Protein AF-A0A450VR95-F1 (afdb_monomer)

Structure (mmCIF, N/CA/C/O backbone):
data_AF-A0A450VR95-F1
#
_entry.id   AF-A0A450VR95-F1
#
loop_
_atom_site.group_PDB
_atom_site.id
_atom_site.type_symbol
_atom_site.label_atom_id
_atom_site.label_alt_id
_atom_site.label_comp_id
_atom_site.label_asym_id
_atom_site.label_entity_id
_atom_site.label_seq_id
_atom_site.pdbx_PDB_ins_code
_atom_site.Cartn_x
_atom_site.Cartn_y
_atom_site.Cartn_z
_atom_site.occupancy
_atom_site.B_iso_or_equiv
_atom_site.auth_seq_id
_atom_site.auth_comp_id
_atom_site.auth_asym_id
_atom_site.auth_atom_id
_atom_site.pdbx_PDB_model_num
ATOM 1 N N . MET A 1 1 ? 25.936 37.064 -5.020 1.00 32.28 1 MET A N 1
ATOM 2 C CA . MET A 1 1 ? 24.845 36.546 -5.876 1.00 32.28 1 MET A CA 1
ATOM 3 C C . MET A 1 1 ? 24.648 35.078 -5.541 1.00 32.28 1 MET A C 1
ATOM 5 O O . MET A 1 1 ? 25.499 34.271 -5.882 1.00 32.28 1 MET A O 1
ATOM 9 N N . VAL A 1 2 ? 23.597 34.755 -4.787 1.00 36.75 2 VAL A N 1
ATOM 10 C CA . VAL A 1 2 ? 23.217 33.373 -4.462 1.00 36.75 2 VAL A CA 1
ATOM 11 C C . VAL A 1 2 ? 22.334 32.896 -5.607 1.00 36.75 2 VAL A C 1
ATOM 13 O O . VAL A 1 2 ? 21.315 33.529 -5.880 1.00 36.75 2 VAL A O 1
ATOM 16 N N . GLN A 1 3 ? 22.736 31.845 -6.321 1.00 37.84 3 GLN A N 1
ATOM 17 C CA . GLN A 1 3 ? 21.812 31.209 -7.257 1.00 37.84 3 GLN A CA 1
ATOM 18 C C . GLN A 1 3 ? 20.638 30.661 -6.439 1.00 37.84 3 GLN A C 1
ATOM 20 O O . GLN A 1 3 ? 20.896 29.999 -5.429 1.00 37.84 3 GLN A O 1
ATOM 25 N N . PRO A 1 4 ? 19.378 30.963 -6.796 1.00 42.12 4 PRO A N 1
ATOM 26 C CA . PRO A 1 4 ? 18.235 30.481 -6.043 1.00 42.12 4 PRO A CA 1
ATOM 27 C C . PRO A 1 4 ? 18.165 28.968 -6.241 1.00 42.12 4 PRO A C 1
ATOM 29 O O . PRO A 1 4 ? 17.632 28.482 -7.236 1.00 42.12 4 PRO A O 1
ATOM 32 N N . GLY A 1 5 ? 18.768 28.231 -5.304 1.00 49.31 5 GLY A N 1
ATOM 33 C CA . GLY A 1 5 ? 18.577 26.795 -5.168 1.00 49.31 5 GLY A CA 1
ATOM 34 C C . GLY A 1 5 ? 17.079 26.551 -5.144 1.00 49.31 5 GLY A C 1
ATOM 35 O O . GLY A 1 5 ? 16.352 27.217 -4.398 1.00 49.31 5 GLY A O 1
ATOM 36 N N . ASN A 1 6 ? 16.612 25.704 -6.056 1.00 55.00 6 ASN A N 1
ATOM 37 C CA . ASN A 1 6 ? 15.193 25.555 -6.302 1.00 55.00 6 ASN A CA 1
ATOM 38 C C . ASN A 1 6 ? 14.497 25.153 -4.984 1.00 55.00 6 ASN A C 1
ATOM 40 O O . ASN A 1 6 ? 15.058 24.460 -4.135 1.00 55.00 6 ASN A O 1
ATOM 44 N N . THR A 1 7 ? 13.271 25.620 -4.765 1.00 54.78 7 THR A N 1
ATOM 45 C CA . THR A 1 7 ? 12.526 25.347 -3.524 1.00 54.78 7 THR A CA 1
ATOM 46 C C . THR A 1 7 ? 12.392 23.843 -3.234 1.00 54.78 7 THR A C 1
ATOM 48 O O . THR A 1 7 ? 12.276 23.453 -2.074 1.00 54.78 7 THR A O 1
ATOM 51 N N . ALA A 1 8 ? 12.458 22.993 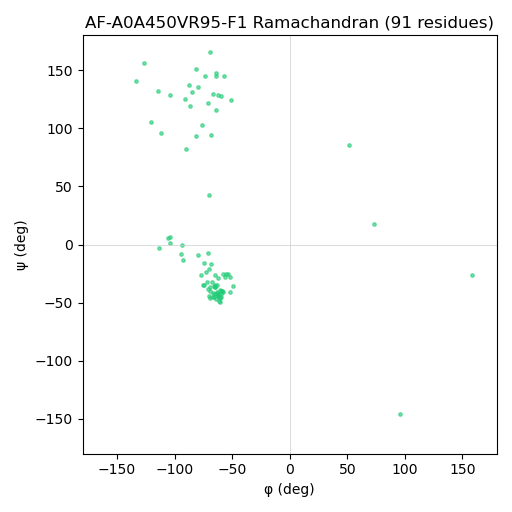-4.265 1.00 48.50 8 ALA A N 1
ATOM 52 C CA . ALA A 1 8 ? 12.408 21.543 -4.122 1.00 48.50 8 ALA A CA 1
ATOM 53 C C . ALA A 1 8 ? 13.671 20.967 -3.451 1.00 48.50 8 ALA A C 1
ATOM 55 O O . ALA A 1 8 ? 13.546 20.081 -2.609 1.00 48.50 8 ALA A O 1
ATOM 56 N N . ASP A 1 9 ? 14.858 21.515 -3.717 1.00 49.09 9 ASP A N 1
ATOM 57 C CA . ASP A 1 9 ? 16.133 21.060 -3.153 1.00 49.09 9 ASP A CA 1
ATOM 58 C C . ASP A 1 9 ? 16.174 21.256 -1.631 1.00 49.09 9 ASP A C 1
ATOM 60 O O . ASP A 1 9 ? 16.724 20.422 -0.909 1.00 49.09 9 ASP A O 1
ATOM 64 N N . ASN A 1 10 ? 15.543 22.324 -1.130 1.00 52.69 10 ASN A N 1
ATOM 65 C CA . ASN A 1 10 ? 15.443 22.603 0.305 1.00 52.69 10 ASN A CA 1
ATOM 66 C C . ASN A 1 10 ? 14.427 21.686 1.008 1.00 52.69 10 ASN A C 1
ATOM 68 O O . ASN A 1 10 ? 14.651 21.280 2.147 1.00 52.69 10 ASN A O 1
ATOM 72 N N . ILE A 1 11 ? 13.336 21.318 0.326 1.00 54.72 11 ILE A N 1
ATOM 73 C CA . ILE A 1 11 ? 12.331 20.375 0.847 1.00 54.72 11 ILE A CA 1
ATOM 74 C C . ILE A 1 11 ? 12.914 18.958 0.910 1.00 54.72 11 ILE A C 1
ATOM 76 O O . ILE A 1 11 ? 12.784 18.279 1.924 1.00 54.72 11 ILE A O 1
ATOM 80 N N . ILE A 1 12 ? 13.615 18.530 -0.140 1.00 52.25 12 ILE A N 1
ATOM 81 C CA . ILE A 1 12 ? 14.254 17.209 -0.222 1.00 52.25 12 ILE A CA 1
ATOM 82 C C . ILE A 1 12 ? 15.342 17.057 0.850 1.00 52.25 12 ILE A C 1
ATOM 84 O O . ILE A 1 12 ? 15.404 16.0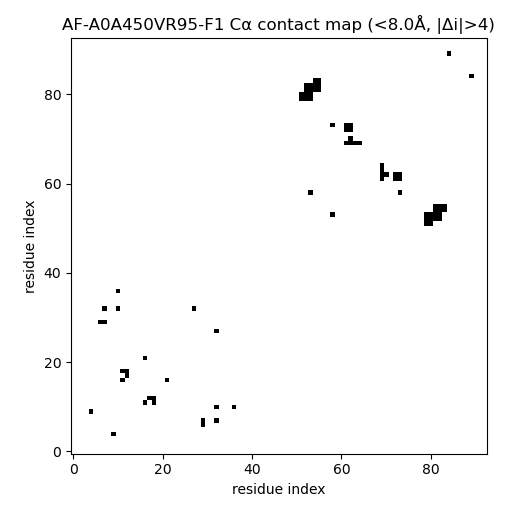27 1.523 1.00 52.25 12 ILE A O 1
ATOM 88 N N . ALA A 1 13 ? 16.162 18.094 1.057 1.00 51.72 13 ALA A N 1
ATOM 89 C CA . ALA A 1 13 ? 17.187 18.098 2.098 1.00 51.72 13 ALA A CA 1
ATOM 90 C C . ALA A 1 13 ? 16.591 18.047 3.519 1.00 51.72 13 ALA A C 1
ATOM 92 O O . ALA A 1 13 ? 17.137 17.361 4.381 1.00 51.72 13 ALA A O 1
ATOM 93 N N . GLY A 1 14 ? 15.456 18.717 3.758 1.00 53.56 14 GLY A N 1
ATOM 94 C CA . GLY A 1 14 ? 14.759 18.698 5.051 1.00 53.56 14 GLY A CA 1
ATOM 95 C C . GLY A 1 14 ? 14.090 17.361 5.397 1.00 53.56 14 GLY A C 1
ATOM 96 O O . GLY A 1 14 ? 13.855 17.085 6.571 1.00 53.56 14 GLY A O 1
ATOM 97 N N . LEU A 1 15 ? 13.813 16.517 4.397 1.00 58.06 15 LEU A N 1
ATOM 98 C CA . LEU A 1 15 ? 13.187 15.198 4.560 1.00 58.06 15 LEU A CA 1
ATOM 99 C C . LEU A 1 15 ? 14.203 14.044 4.682 1.00 58.06 15 LEU A C 1
ATOM 101 O O . LEU A 1 15 ? 13.801 12.894 4.841 1.00 58.06 15 LEU A O 1
ATOM 105 N N . GLY A 1 16 ? 15.511 14.332 4.631 1.00 47.03 16 GLY A N 1
ATOM 106 C CA . GLY A 1 16 ? 16.569 13.337 4.848 1.00 47.03 16 GLY A CA 1
ATOM 107 C C . GLY A 1 16 ? 16.763 12.334 3.705 1.00 47.03 16 GLY A C 1
ATOM 108 O O . GLY A 1 16 ? 17.383 11.291 3.909 1.00 47.03 16 GLY A O 1
ATOM 109 N N . TRP A 1 17 ? 16.253 12.622 2.504 1.00 50.31 17 TRP A N 1
ATOM 110 C CA . TRP A 1 17 ? 16.446 11.750 1.346 1.00 50.31 17 TRP A CA 1
ATOM 111 C C . TRP A 1 17 ? 17.777 12.024 0.630 1.00 50.31 17 TRP A C 1
ATOM 113 O O . TRP A 1 17 ? 18.096 13.179 0.331 1.00 50.31 17 TRP A O 1
ATOM 123 N N . PRO A 1 18 ? 18.575 10.981 0.323 1.00 45.44 18 PRO A N 1
ATOM 124 C CA . PRO A 1 18 ? 19.837 11.157 -0.378 1.00 45.44 18 PRO A CA 1
ATOM 125 C C . PRO A 1 18 ? 19.589 11.646 -1.809 1.00 45.44 18 PRO A C 1
ATOM 127 O O . PRO A 1 18 ? 18.828 11.045 -2.567 1.00 45.44 18 PRO A O 1
ATOM 130 N N . ARG A 1 19 ? 20.289 12.721 -2.200 1.00 47.47 19 ARG A N 1
ATOM 131 C CA . ARG A 1 19 ? 20.195 13.344 -3.537 1.00 47.47 19 ARG A CA 1
ATOM 132 C C . ARG A 1 19 ? 20.379 12.355 -4.693 1.00 47.47 19 ARG A C 1
ATOM 134 O O . ARG A 1 19 ? 19.819 12.569 -5.758 1.00 47.47 19 ARG A O 1
ATOM 141 N N . SER A 1 20 ? 21.120 11.268 -4.480 1.00 45.84 20 SER A N 1
ATOM 142 C CA . SER A 1 20 ? 21.345 10.208 -5.469 1.00 45.84 20 SER A CA 1
ATOM 143 C C . SER A 1 20 ? 20.103 9.371 -5.798 1.00 45.84 20 SER A C 1
ATOM 145 O O . SER A 1 20 ? 20.098 8.699 -6.825 1.00 45.84 20 SER A O 1
ATOM 147 N N . GLN 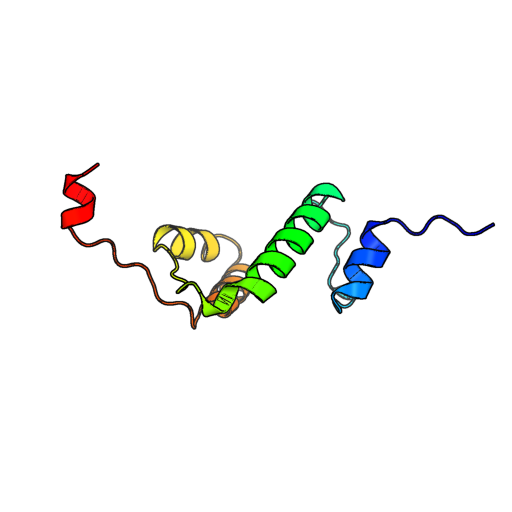A 1 21 ? 19.057 9.406 -4.965 1.00 47.12 21 GLN A N 1
ATOM 148 C CA . GLN A 1 21 ? 17.769 8.755 -5.239 1.00 47.12 21 GLN A CA 1
ATOM 149 C C . GLN A 1 21 ? 16.743 9.692 -5.885 1.00 47.12 21 GLN A C 1
ATOM 151 O O . GLN A 1 21 ? 15.693 9.239 -6.339 1.00 47.12 21 GLN A O 1
ATOM 156 N N . VAL A 1 22 ? 17.048 10.989 -5.973 1.00 51.66 22 VAL A N 1
ATOM 157 C CA . VAL A 1 22 ? 16.195 11.972 -6.641 1.00 51.66 22 VAL A CA 1
ATOM 158 C C . VAL A 1 22 ? 16.606 12.042 -8.105 1.00 51.66 22 VAL A C 1
ATOM 160 O O . VAL A 1 22 ? 17.391 12.890 -8.526 1.00 51.66 22 VAL A O 1
ATOM 163 N N . GLY A 1 23 ? 16.092 11.107 -8.898 1.00 43.41 23 GLY A N 1
ATOM 164 C CA . GLY A 1 23 ? 16.185 11.206 -10.347 1.00 43.41 23 GLY A CA 1
ATOM 165 C C . GLY A 1 23 ? 15.401 12.426 -10.831 1.00 43.41 23 GLY A C 1
ATOM 166 O O . GLY A 1 23 ? 14.176 12.444 -10.740 1.00 43.41 23 GLY A O 1
ATOM 167 N N . TYR A 1 24 ? 16.082 13.419 -11.411 1.00 47.94 24 TYR A N 1
ATOM 168 C CA . TYR A 1 24 ? 15.479 14.461 -12.261 1.00 47.94 24 TYR A CA 1
ATOM 169 C C . TYR A 1 24 ? 15.003 13.866 -13.609 1.00 47.94 24 TYR A C 1
ATOM 171 O O . TYR A 1 24 ? 15.236 14.418 -14.680 1.00 47.94 24 TYR A O 1
ATOM 179 N N . GLY A 1 25 ? 14.376 12.691 -13.568 1.00 39.75 25 GLY A N 1
ATOM 180 C CA . GLY A 1 25 ? 13.817 11.981 -14.709 1.00 39.75 25 GLY A CA 1
ATOM 181 C C . GLY A 1 25 ? 12.324 11.791 -14.487 1.00 39.75 25 GLY A C 1
ATOM 182 O O . GLY A 1 25 ? 11.924 10.968 -13.676 1.00 39.75 25 GLY A O 1
ATOM 183 N N . SER A 1 26 ? 11.526 12.579 -15.207 1.00 48.66 26 SER A N 1
ATOM 184 C CA . SER A 1 26 ? 10.119 12.317 -15.536 1.00 48.66 26 SER A CA 1
ATOM 185 C C . SER A 1 26 ? 9.176 11.970 -14.367 1.00 48.66 26 SER A C 1
ATOM 187 O O . SER A 1 26 ? 8.863 10.805 -14.145 1.00 48.66 26 SER A O 1
ATOM 189 N N . GLY A 1 27 ? 8.613 12.983 -13.686 1.00 48.81 27 GLY A N 1
ATOM 190 C CA . GLY A 1 27 ? 7.295 12.799 -13.045 1.00 48.81 27 GLY A CA 1
ATOM 191 C C . GLY A 1 27 ? 6.893 13.729 -11.896 1.00 48.81 27 GLY A C 1
ATOM 192 O O . GLY A 1 27 ? 5.703 13.952 -11.698 1.00 48.81 27 GLY A O 1
ATOM 193 N N . GLY A 1 28 ? 7.830 14.303 -11.140 1.00 51.38 28 GLY A N 1
ATOM 194 C CA . GLY A 1 28 ? 7.496 15.110 -9.958 1.00 51.38 28 GLY A CA 1
ATOM 195 C C . GLY A 1 28 ? 7.813 16.590 -10.139 1.00 51.38 28 GLY A C 1
ATOM 196 O O . GLY A 1 28 ? 8.947 17.003 -9.914 1.00 51.38 28 GLY A O 1
ATOM 197 N N . GLY A 1 29 ? 6.832 17.410 -10.520 1.00 59.91 29 GLY A N 1
ATOM 198 C CA . GLY A 1 29 ? 6.977 18.869 -10.451 1.00 59.91 29 GLY A CA 1
ATOM 199 C C . GLY A 1 29 ? 7.004 19.372 -8.995 1.00 59.91 29 GLY A C 1
ATOM 200 O O . GLY A 1 29 ? 6.585 18.644 -8.094 1.00 59.91 29 GLY A O 1
ATOM 201 N N . PRO A 1 30 ? 7.415 20.628 -8.730 1.00 61.06 30 PRO A N 1
ATOM 202 C CA . PRO A 1 30 ? 7.424 21.216 -7.382 1.00 61.06 30 PRO A CA 1
ATOM 203 C C . PRO A 1 30 ? 6.103 21.034 -6.615 1.00 61.06 30 PRO A C 1
ATOM 205 O O . PRO A 1 30 ? 6.107 20.765 -5.417 1.00 61.06 30 PRO A O 1
ATOM 208 N N . ALA A 1 31 ? 4.969 21.082 -7.322 1.00 69.56 31 ALA A N 1
ATOM 209 C CA . ALA A 1 31 ? 3.643 20.847 -6.755 1.00 69.56 31 ALA A CA 1
ATOM 210 C C . ALA A 1 31 ? 3.434 19.410 -6.234 1.00 69.56 31 ALA A C 1
ATOM 212 O O . ALA A 1 31 ? 2.793 19.222 -5.198 1.00 69.56 31 ALA A O 1
ATOM 213 N N . ALA A 1 32 ? 3.987 18.399 -6.914 1.00 65.31 32 ALA A N 1
ATOM 214 C CA . A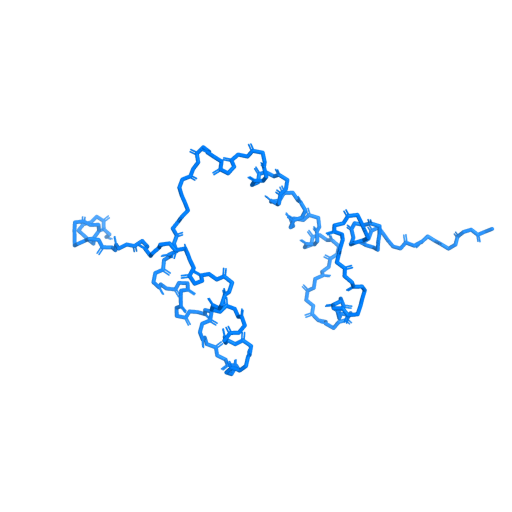LA A 1 32 ? 3.903 17.006 -6.474 1.00 65.31 32 ALA A CA 1
ATOM 215 C C . ALA A 1 32 ? 4.670 16.809 -5.158 1.00 65.31 32 ALA A C 1
ATOM 217 O O . ALA A 1 32 ? 4.148 16.213 -4.215 1.00 65.31 32 ALA A O 1
ATOM 218 N N . TRP A 1 33 ? 5.858 17.407 -5.046 1.00 71.38 33 TRP A N 1
ATOM 219 C CA . TRP A 1 33 ? 6.672 17.344 -3.830 1.00 71.38 33 TRP A CA 1
ATOM 220 C C . TRP A 1 33 ? 6.027 18.081 -2.652 1.00 71.38 33 TRP A C 1
ATOM 222 O O . TRP A 1 33 ? 5.987 17.548 -1.543 1.00 71.38 33 TRP A O 1
ATOM 232 N N . SER A 1 34 ? 5.438 19.260 -2.882 1.00 75.94 34 SER A N 1
ATOM 233 C CA . SER A 1 34 ? 4.686 19.974 -1.840 1.00 75.94 34 SER A CA 1
ATOM 234 C C . SER A 1 34 ? 3.459 19.193 -1.353 1.00 75.94 34 SER A C 1
ATOM 236 O O . SER A 1 34 ? 3.130 19.245 -0.166 1.00 75.94 34 SER A O 1
ATOM 238 N N . ARG A 1 35 ? 2.789 18.442 -2.241 1.00 69.50 35 ARG A N 1
ATOM 239 C CA . ARG A 1 35 ? 1.666 17.570 -1.865 1.00 69.50 35 ARG A CA 1
ATOM 240 C C . ARG A 1 35 ? 2.129 16.419 -0.974 1.00 69.50 35 ARG A C 1
ATOM 242 O O . ARG A 1 35 ? 1.503 16.178 0.055 1.00 69.50 35 ARG A O 1
ATOM 249 N N . LEU A 1 36 ? 3.231 15.758 -1.330 1.00 72.75 36 LEU A N 1
ATOM 250 C CA . LEU A 1 36 ? 3.797 14.668 -0.529 1.00 72.75 36 LEU A CA 1
ATOM 251 C C . LEU A 1 36 ? 4.224 15.145 0.863 1.00 72.75 36 LEU A C 1
ATOM 253 O O . LEU A 1 36 ? 3.853 14.516 1.850 1.00 72.75 36 LEU A O 1
ATOM 257 N N . ALA A 1 37 ? 4.907 16.290 0.957 1.00 79.38 37 ALA A N 1
ATOM 258 C CA . ALA A 1 37 ? 5.324 16.857 2.241 1.00 79.38 37 ALA A CA 1
ATOM 259 C C . ALA A 1 37 ? 4.128 17.138 3.170 1.00 79.38 37 ALA A C 1
ATOM 261 O O . ALA A 1 37 ? 4.179 16.851 4.366 1.00 79.38 37 ALA A O 1
ATOM 262 N N . ARG A 1 38 ? 3.015 17.642 2.617 1.00 85.38 38 ARG A N 1
ATOM 263 C CA . ARG A 1 38 ? 1.783 17.882 3.383 1.00 85.38 38 ARG A CA 1
ATOM 264 C C . ARG A 1 38 ? 1.151 16.583 3.880 1.00 85.38 38 ARG A C 1
ATOM 266 O O . ARG A 1 38 ? 0.763 16.510 5.041 1.00 85.38 38 ARG A O 1
ATOM 273 N N . ILE A 1 39 ? 1.057 15.573 3.015 1.00 81.75 39 ILE A N 1
ATOM 274 C CA . ILE A 1 39 ? 0.500 14.261 3.374 1.00 81.75 39 ILE A CA 1
ATOM 275 C C . ILE A 1 39 ? 1.351 13.610 4.471 1.00 81.75 39 ILE A C 1
ATOM 277 O O . ILE A 1 39 ? 0.806 13.112 5.450 1.00 81.75 39 ILE A O 1
ATOM 281 N N . GLN A 1 40 ? 2.679 13.678 4.362 1.00 82.62 40 GLN A N 1
ATOM 282 C CA . GLN A 1 40 ? 3.589 13.152 5.382 1.00 82.62 40 GLN A CA 1
ATOM 283 C C . GLN A 1 40 ? 3.428 13.855 6.733 1.00 82.62 40 GLN A C 1
ATOM 285 O O . GLN A 1 40 ? 3.374 13.178 7.758 1.00 82.62 40 GLN A O 1
ATOM 290 N N . ALA A 1 41 ? 3.329 15.190 6.748 1.00 86.75 41 ALA A N 1
ATOM 291 C CA . ALA A 1 41 ? 3.100 15.944 7.980 1.00 86.75 41 ALA A CA 1
ATOM 292 C C . ALA A 1 41 ? 1.773 15.544 8.643 1.00 86.75 41 ALA A C 1
ATOM 294 O O . ALA A 1 41 ? 1.752 15.243 9.835 1.00 86.75 41 ALA A O 1
ATOM 295 N N . TYR A 1 42 ? 0.703 15.445 7.848 1.00 87.94 42 TYR A N 1
ATOM 296 C CA . TYR A 1 42 ? -0.609 15.023 8.329 1.00 87.94 42 TYR A CA 1
ATOM 297 C C . TYR A 1 42 ? -0.580 13.608 8.923 1.00 87.94 42 TYR A C 1
ATOM 299 O O . TYR A 1 42 ? -1.017 13.410 10.056 1.00 87.94 42 TYR A O 1
ATOM 307 N N . ILE A 1 43 ? 0.001 12.640 8.201 1.00 85.81 43 ILE A N 1
ATOM 308 C CA . ILE A 1 43 ? 0.146 11.259 8.681 1.00 85.81 43 ILE A CA 1
ATOM 309 C C . ILE A 1 43 ? 0.970 11.231 9.968 1.00 85.81 43 ILE A C 1
ATOM 311 O O . ILE A 1 43 ? 0.578 10.576 10.926 1.00 85.81 43 ILE A O 1
ATOM 315 N N . LYS A 1 44 ? 2.094 11.952 10.040 1.00 88.06 44 LYS A N 1
ATOM 316 C CA . LYS A 1 44 ? 2.943 11.965 11.240 1.00 88.06 44 LYS A CA 1
ATOM 317 C C . LYS A 1 44 ? 2.177 12.422 12.483 1.00 88.06 44 LYS A C 1
ATOM 319 O O . LYS A 1 44 ? 2.370 11.844 13.549 1.00 88.06 44 LYS A O 1
ATOM 324 N N . GLU A 1 45 ? 1.335 13.436 12.334 1.00 91.19 45 GLU A N 1
ATOM 325 C CA . GLU A 1 45 ? 0.537 14.001 13.422 1.00 91.19 45 GLU A CA 1
ATOM 326 C C . GLU A 1 45 ? -0.658 13.111 13.807 1.00 91.19 45 GLU A C 1
ATOM 328 O O . GLU A 1 45 ? -0.976 12.997 14.988 1.00 91.19 45 GLU A O 1
ATOM 333 N N . HIS A 1 46 ? -1.280 12.425 12.842 1.00 88.62 46 HIS A N 1
ATOM 334 C CA . HIS A 1 46 ? -2.565 11.745 13.055 1.00 88.62 46 HIS A CA 1
ATOM 335 C C . HIS A 1 46 ? -2.511 10.212 12.974 1.00 88.62 46 HIS A C 1
ATOM 337 O O . HIS A 1 46 ? -3.527 9.564 13.211 1.00 88.62 46 HIS A O 1
ATOM 343 N N . ARG A 1 47 ? -1.359 9.592 12.673 1.00 81.62 47 ARG A N 1
ATOM 344 C CA . ARG A 1 47 ? -1.269 8.137 12.407 1.00 81.62 47 ARG A CA 1
ATOM 345 C C . ARG A 1 47 ? -1.800 7.243 13.524 1.00 81.62 47 ARG A C 1
ATOM 347 O O . ARG A 1 47 ? -2.189 6.123 13.251 1.00 81.62 47 ARG A O 1
ATOM 354 N N . THR A 1 48 ? -1.770 7.692 14.778 1.00 87.75 48 THR A N 1
ATOM 355 C CA . THR A 1 48 ? -2.249 6.895 15.919 1.00 87.75 48 THR A CA 1
ATOM 356 C C . THR A 1 48 ? -3.768 6.925 16.066 1.00 87.75 48 THR A C 1
ATOM 358 O O . THR A 1 48 ? -4.303 6.201 16.895 1.00 87.75 48 THR A O 1
ATOM 361 N N . GLN A 1 49 ? -4.453 7.785 15.310 1.00 89.06 49 GLN A N 1
ATOM 362 C CA . GLN A 1 49 ? -5.905 7.973 15.362 1.00 89.06 49 GLN A CA 1
ATOM 363 C C . GLN A 1 49 ? -6.642 7.093 14.344 1.00 89.06 49 GLN A C 1
ATOM 365 O O . GLN A 1 49 ? -7.858 6.960 14.429 1.00 89.06 49 GLN A O 1
ATOM 370 N N . TYR A 1 50 ? -5.916 6.504 13.390 1.00 84.25 50 TYR A N 1
ATOM 371 C CA . TYR A 1 50 ? -6.485 5.735 12.291 1.00 84.25 50 TYR A CA 1
ATOM 372 C C . TYR A 1 50 ? -5.742 4.419 12.116 1.00 84.25 50 TYR A C 1
ATOM 374 O O . TYR A 1 50 ? -4.515 4.366 12.182 1.00 84.25 50 TYR A O 1
ATOM 382 N N . GLU A 1 51 ? -6.494 3.369 11.822 1.00 86.75 51 GLU A N 1
ATOM 383 C CA . GLU A 1 51 ? -5.937 2.110 11.354 1.00 86.75 51 GLU A CA 1
ATOM 384 C C . GLU A 1 51 ? -5.799 2.155 9.828 1.00 86.75 51 GLU A C 1
ATOM 386 O O . GLU A 1 51 ? -6.655 2.696 9.126 1.00 86.75 51 GLU A O 1
ATOM 391 N N . SER A 1 52 ? -4.673 1.663 9.311 1.00 85.00 52 SER A N 1
ATOM 392 C CA . SER A 1 52 ? -4.361 1.712 7.880 1.00 85.00 52 SER A CA 1
ATOM 393 C C . SER A 1 52 ? -4.576 0.347 7.255 1.00 85.00 52 SER A C 1
ATOM 395 O O . SER A 1 52 ? -3.992 -0.625 7.720 1.00 85.00 52 SER A O 1
ATOM 397 N N . PHE A 1 53 ? -5.340 0.309 6.167 1.00 90.69 53 PHE A N 1
ATOM 398 C CA . PHE A 1 53 ? -5.578 -0.894 5.378 1.00 90.69 53 PHE A CA 1
ATOM 399 C C . PHE A 1 53 ? -5.257 -0.646 3.906 1.00 90.69 53 PHE A C 1
ATOM 401 O O . PHE A 1 53 ? -5.309 0.492 3.428 1.00 90.69 53 PHE A O 1
ATOM 408 N N . LEU A 1 54 ? -4.948 -1.718 3.184 1.00 90.38 54 LEU A N 1
ATOM 409 C CA . LEU A 1 54 ? -4.666 -1.696 1.755 1.00 90.38 54 LEU A CA 1
ATOM 410 C C . LEU A 1 54 ? -5.743 -2.472 0.992 1.00 90.38 54 LEU A C 1
ATOM 412 O O . LEU A 1 54 ? -6.092 -3.583 1.364 1.00 90.38 54 LEU A O 1
ATOM 416 N N . SER A 1 55 ? -6.286 -1.890 -0.074 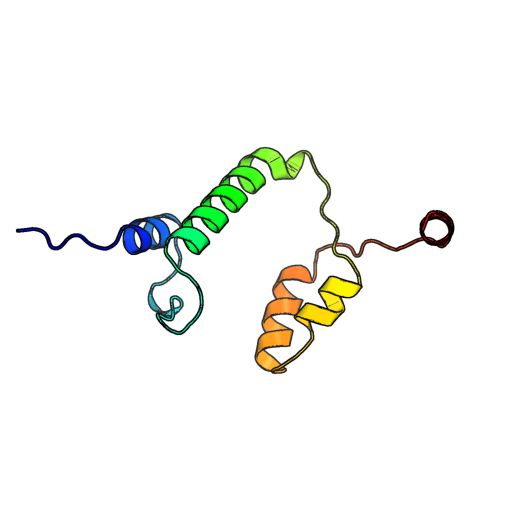1.00 89.69 55 SER A N 1
ATOM 417 C CA . SER A 1 55 ? -7.251 -2.580 -0.940 1.00 89.69 55 SER A CA 1
ATOM 418 C C . SER A 1 55 ? -6.549 -3.623 -1.814 1.00 89.69 55 SER A C 1
ATOM 420 O O . SER A 1 55 ? -5.440 -3.375 -2.290 1.00 89.69 55 SER A O 1
ATOM 422 N N . GLU A 1 56 ? -7.217 -4.744 -2.085 1.00 89.12 56 GLU A N 1
ATOM 423 C CA . GLU A 1 56 ? -6.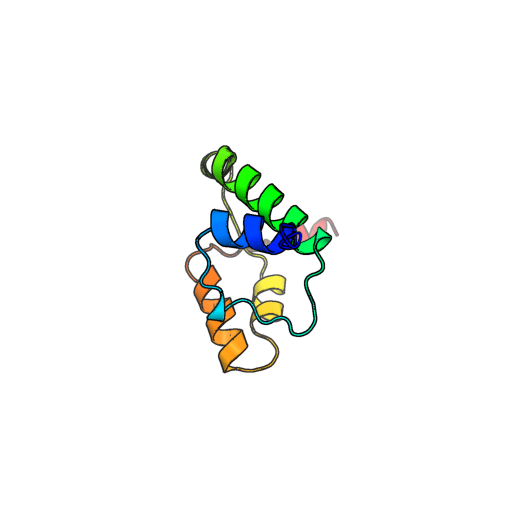751 -5.775 -3.025 1.00 89.12 56 GLU A CA 1
ATOM 424 C C . GLU A 1 56 ? -6.378 -5.185 -4.394 1.00 89.12 56 GLU A C 1
ATOM 426 O O . GLU A 1 56 ? -5.312 -5.491 -4.924 1.00 89.12 56 GLU A O 1
ATOM 431 N N . LEU A 1 57 ? -7.170 -4.236 -4.908 1.00 89.75 57 LEU A N 1
ATOM 432 C CA . LEU A 1 57 ? -6.888 -3.561 -6.179 1.00 89.75 57 LEU A CA 1
ATOM 433 C C . LEU A 1 57 ? -5.535 -2.835 -6.155 1.00 89.75 57 LEU A C 1
ATOM 435 O O . LEU A 1 57 ? -4.752 -2.922 -7.097 1.00 89.75 57 LEU A O 1
ATOM 439 N N . VAL A 1 58 ? -5.226 -2.143 -5.056 1.00 89.62 58 VAL A N 1
ATOM 440 C CA . VAL A 1 58 ? -3.948 -1.433 -4.918 1.00 89.62 58 VAL A CA 1
ATOM 441 C C . VAL A 1 58 ? -2.788 -2.428 -4.877 1.00 89.62 58 VAL A C 1
ATOM 443 O O . VAL A 1 58 ? -1.724 -2.136 -5.421 1.00 89.62 58 VAL A O 1
ATOM 446 N N . LEU A 1 59 ? -2.979 -3.604 -4.269 1.00 90.50 59 LEU A N 1
ATOM 447 C CA . LEU A 1 59 ? -1.967 -4.663 -4.236 1.00 90.50 59 LEU A CA 1
ATOM 448 C C . LEU A 1 59 ? -1.651 -5.179 -5.650 1.00 90.50 59 LEU A C 1
ATOM 450 O O . LEU A 1 59 ? -0.479 -5.360 -5.995 1.00 90.50 59 LEU A O 1
ATOM 454 N N . GLU A 1 60 ? -2.679 -5.358 -6.480 1.00 90.12 60 GLU A N 1
ATOM 455 C CA . GLU A 1 60 ? -2.534 -5.744 -7.888 1.00 90.12 60 GLU A CA 1
ATOM 456 C C . GLU A 1 60 ? -1.800 -4.664 -8.697 1.00 90.12 60 GLU A C 1
ATOM 458 O O . GLU A 1 60 ? -0.828 -4.955 -9.404 1.00 90.12 60 GLU A O 1
ATOM 463 N N . GLU A 1 61 ? -2.197 -3.399 -8.542 1.00 92.25 61 GLU A N 1
ATOM 464 C CA . GLU A 1 61 ? -1.602 -2.264 -9.254 1.00 92.25 61 GLU A CA 1
ATOM 465 C C . GLU A 1 61 ? -0.110 -2.082 -8.932 1.00 92.25 61 GLU A C 1
ATOM 467 O O . GLU A 1 61 ? 0.714 -1.859 -9.830 1.00 92.25 61 GLU A O 1
ATOM 472 N N . ILE A 1 62 ? 0.283 -2.197 -7.656 1.00 92.38 62 ILE A N 1
ATOM 473 C CA . ILE A 1 62 ? 1.697 -2.066 -7.268 1.00 92.38 62 ILE A CA 1
ATOM 474 C C . ILE A 1 62 ? 2.540 -3.275 -7.689 1.00 92.38 62 ILE A C 1
ATOM 476 O O . ILE A 1 62 ? 3.755 -3.129 -7.861 1.00 92.38 62 ILE A O 1
ATOM 480 N N . GLY A 1 63 ? 1.908 -4.437 -7.873 1.00 90.94 63 GLY A N 1
ATOM 481 C CA . GLY A 1 63 ? 2.531 -5.650 -8.398 1.00 90.94 63 GLY A CA 1
ATOM 482 C C . GLY A 1 63 ? 2.792 -5.605 -9.907 1.00 90.94 63 GLY A C 1
ATOM 483 O O . GLY A 1 63 ? 3.600 -6.385 -10.410 1.00 90.94 63 GLY A O 1
ATOM 484 N N . PHE A 1 64 ? 2.163 -4.681 -10.635 1.00 90.00 64 PHE A N 1
ATOM 485 C CA . PHE A 1 64 ? 2.242 -4.626 -12.092 1.00 90.00 64 PHE A CA 1
ATOM 486 C C . PHE A 1 64 ? 3.515 -3.934 -12.615 1.00 90.00 64 PHE A C 1
ATOM 488 O O . PHE A 1 64 ? 4.045 -3.003 -11.999 1.00 90.00 64 PHE A O 1
ATOM 495 N N . GLY A 1 65 ? 3.982 -4.332 -13.803 1.00 91.75 65 GLY A N 1
ATOM 496 C CA . GLY A 1 65 ? 5.136 -3.737 -14.490 1.00 91.75 65 GLY A CA 1
ATOM 497 C C . GLY A 1 65 ? 6.453 -4.481 -14.248 1.00 91.75 65 GLY A C 1
ATOM 498 O O . GLY A 1 65 ? 6.474 -5.704 -14.154 1.00 91.75 65 GLY A O 1
ATOM 499 N N . ASP A 1 66 ? 7.571 -3.749 -14.194 1.00 96.19 66 ASP A N 1
ATOM 500 C CA . ASP A 1 66 ? 8.901 -4.339 -13.978 1.00 96.19 66 ASP A CA 1
ATOM 501 C C . ASP A 1 66 ? 8.968 -5.102 -12.648 1.00 96.19 66 ASP A C 1
ATOM 503 O O . ASP A 1 66 ? 8.669 -4.541 -11.592 1.00 96.19 66 ASP A O 1
ATOM 507 N N . ALA A 1 67 ? 9.421 -6.357 -12.691 1.00 91.94 67 ALA A N 1
ATOM 508 C CA . ALA A 1 67 ? 9.424 -7.251 -11.536 1.00 91.94 67 ALA A CA 1
ATOM 509 C C . ALA A 1 67 ? 10.272 -6.711 -10.373 1.00 91.94 67 ALA A C 1
ATOM 511 O O . ALA A 1 67 ? 9.865 -6.786 -9.213 1.00 91.94 67 ALA A O 1
ATOM 512 N N . SER A 1 68 ? 11.423 -6.099 -10.670 1.00 90.81 68 SER A N 1
ATOM 513 C CA . SER A 1 68 ? 12.293 -5.532 -9.632 1.00 90.81 68 SER A CA 1
ATOM 514 C C . SER A 1 68 ? 11.657 -4.301 -8.977 1.00 90.81 68 SER A C 1
ATOM 516 O O . SER A 1 68 ? 11.752 -4.110 -7.762 1.00 90.81 68 SER A O 1
ATOM 518 N N . ALA A 1 69 ? 10.998 -3.447 -9.761 1.00 87.62 69 ALA A N 1
ATOM 519 C CA . ALA A 1 69 ? 10.268 -2.285 -9.264 1.00 87.62 69 ALA A CA 1
ATOM 520 C C . ALA A 1 69 ? 8.983 -2.668 -8.516 1.00 87.62 69 ALA A C 1
ATOM 522 O O . ALA A 1 69 ? 8.656 -2.039 -7.508 1.00 87.62 69 ALA A O 1
ATOM 523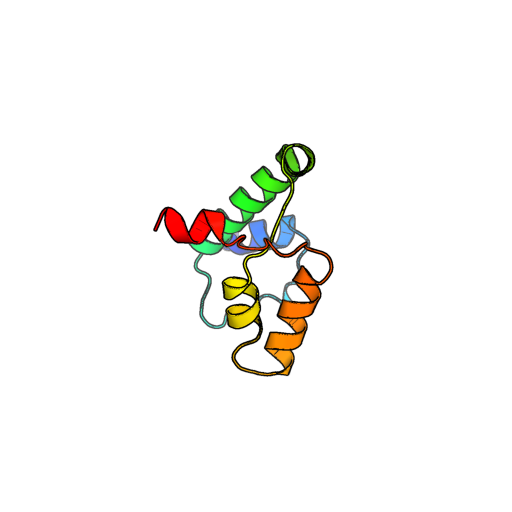 N N . ALA A 1 70 ? 8.262 -3.688 -8.981 1.00 90.06 70 ALA A N 1
ATOM 524 C CA . ALA A 1 70 ? 7.103 -4.259 -8.302 1.00 90.06 70 ALA A CA 1
ATOM 525 C C . ALA A 1 70 ? 7.496 -4.829 -6.935 1.00 90.06 70 ALA A C 1
ATOM 527 O O . ALA A 1 70 ? 6.923 -4.434 -5.924 1.00 90.06 70 ALA A O 1
ATOM 528 N N . GLN A 1 71 ? 8.558 -5.637 -6.865 1.00 92.31 71 GLN A N 1
ATOM 529 C CA . GLN A 1 71 ? 9.035 -6.206 -5.602 1.00 92.31 71 GLN A CA 1
ATOM 530 C C . GLN A 1 71 ? 9.428 -5.124 -4.583 1.00 92.31 71 GLN A C 1
ATOM 532 O O . GLN A 1 71 ? 9.116 -5.243 -3.399 1.00 92.31 71 GLN A O 1
ATOM 537 N N . ARG A 1 72 ? 10.070 -4.033 -5.030 1.00 89.56 72 ARG A N 1
ATOM 538 C CA . ARG A 1 72 ? 10.387 -2.891 -4.153 1.00 89.56 72 ARG A CA 1
ATOM 539 C C . ARG A 1 72 ? 9.135 -2.209 -3.600 1.00 89.56 72 ARG A C 1
ATOM 541 O O . ARG A 1 72 ? 9.135 -1.846 -2.429 1.00 89.56 72 ARG A O 1
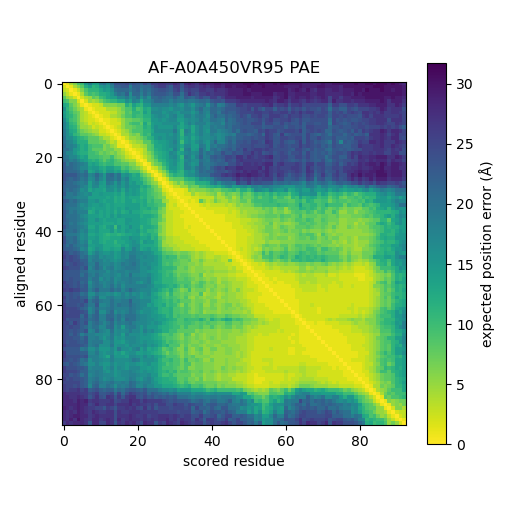ATOM 548 N N . ARG A 1 73 ? 8.089 -2.039 -4.417 1.00 92.38 73 ARG A N 1
ATOM 549 C CA . ARG A 1 73 ? 6.811 -1.448 -3.983 1.00 92.38 73 ARG A CA 1
ATOM 550 C C . ARG A 1 73 ? 6.061 -2.370 -3.024 1.00 92.38 73 ARG A C 1
ATOM 552 O O . ARG A 1 73 ? 5.642 -1.910 -1.969 1.00 92.38 73 ARG A O 1
ATOM 559 N N . LEU A 1 74 ? 5.974 -3.662 -3.341 1.00 90.56 74 LEU A N 1
ATOM 560 C CA . LEU A 1 74 ? 5.335 -4.671 -2.490 1.00 90.56 74 LEU A CA 1
ATOM 561 C C . LEU A 1 74 ? 5.988 -4.745 -1.103 1.00 90.56 74 LEU A C 1
ATOM 563 O O . LEU A 1 74 ? 5.288 -4.784 -0.097 1.00 90.56 74 LEU A O 1
ATOM 567 N N . ARG A 1 75 ? 7.322 -4.653 -1.026 1.00 91.31 75 ARG A N 1
ATOM 568 C CA . ARG A 1 75 ? 8.046 -4.665 0.255 1.00 91.31 75 ARG A CA 1
ATOM 569 C C . ARG A 1 75 ? 7.703 -3.486 1.172 1.00 91.31 75 ARG A C 1
ATOM 571 O O . ARG A 1 75 ? 7.780 -3.617 2.385 1.00 91.31 75 ARG A O 1
ATOM 578 N N . ILE A 1 76 ? 7.323 -2.332 0.619 1.00 89.38 76 ILE A N 1
ATOM 579 C CA . ILE A 1 76 ? 6.940 -1.155 1.420 1.00 89.38 76 ILE A CA 1
ATOM 580 C C . ILE A 1 76 ? 5.630 -1.408 2.174 1.00 89.38 76 ILE A C 1
ATOM 582 O O . ILE A 1 76 ? 5.448 -0.885 3.272 1.00 89.38 76 ILE A O 1
ATOM 586 N N . VAL A 1 77 ? 4.731 -2.205 1.596 1.00 89.25 77 VAL A N 1
ATOM 587 C CA . VAL A 1 77 ? 3.384 -2.431 2.132 1.00 89.25 77 VAL A CA 1
ATOM 588 C C . VAL A 1 77 ? 3.206 -3.805 2.776 1.00 89.25 77 VAL A C 1
ATOM 590 O O . VAL A 1 77 ? 2.103 -4.131 3.193 1.00 89.25 77 VAL A O 1
ATOM 593 N N . GLU A 1 78 ? 4.277 -4.595 2.903 1.00 90.25 78 GLU A N 1
ATOM 594 C CA . GLU A 1 78 ? 4.222 -5.997 3.354 1.00 90.25 78 GLU A CA 1
ATOM 595 C C . GLU A 1 78 ? 3.582 -6.188 4.742 1.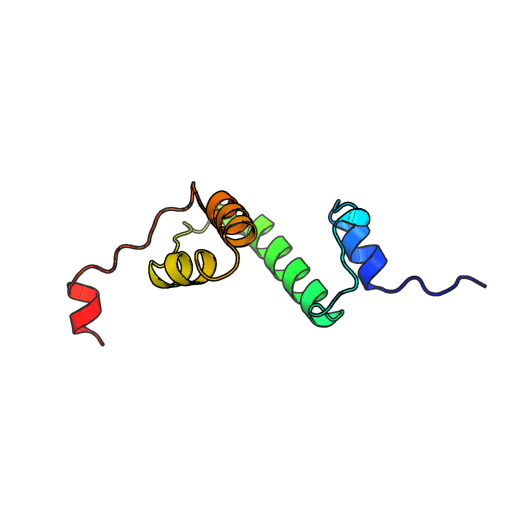00 90.25 78 GLU A C 1
ATOM 597 O O . GLU A 1 78 ? 3.044 -7.250 5.029 1.00 90.25 78 GLU A O 1
ATOM 602 N N . ASN A 1 79 ? 3.620 -5.154 5.590 1.00 89.81 79 ASN A N 1
ATOM 603 C CA . ASN A 1 79 ? 3.073 -5.175 6.951 1.00 89.81 79 ASN A CA 1
ATOM 604 C C . ASN A 1 79 ? 1.740 -4.416 7.087 1.00 89.81 79 ASN A C 1
ATOM 606 O O . ASN A 1 79 ? 1.274 -4.200 8.206 1.00 89.81 79 ASN A O 1
ATOM 610 N N . VAL A 1 80 ? 1.154 -3.951 5.981 1.00 89.94 80 VAL A N 1
ATOM 611 C CA . VAL A 1 80 ? -0.140 -3.259 5.992 1.00 89.94 80 VAL A CA 1
ATOM 612 C C . VAL A 1 80 ? -1.246 -4.301 5.799 1.00 89.94 80 VAL A C 1
ATOM 614 O O . VAL A 1 80 ? -1.189 -5.047 4.821 1.00 89.94 80 VAL A O 1
ATOM 617 N N . PRO A 1 81 ? -2.246 -4.382 6.694 1.00 90.56 81 PRO A N 1
ATOM 618 C CA . PRO A 1 81 ? -3.332 -5.344 6.552 1.00 90.56 81 PRO A CA 1
ATOM 619 C C . PRO A 1 81 ? -4.163 -5.062 5.296 1.00 90.56 81 PRO A C 1
ATOM 621 O O . PRO A 1 81 ? -4.380 -3.907 4.920 1.00 90.56 81 PRO A O 1
ATOM 624 N N . ILE A 1 82 ? -4.643 -6.126 4.652 1.00 90.44 82 ILE A N 1
ATOM 625 C CA . ILE A 1 82 ? -5.536 -6.013 3.498 1.00 90.44 82 ILE A CA 1
ATOM 626 C C . ILE A 1 82 ? -6.959 -5.746 3.987 1.00 90.44 82 ILE A C 1
ATOM 628 O O . ILE A 1 82 ? -7.429 -6.369 4.939 1.00 90.44 82 ILE A O 1
ATOM 632 N N . LEU A 1 83 ? -7.634 -4.798 3.344 1.00 87.75 83 LEU A N 1
ATOM 633 C CA . LEU A 1 83 ? -9.049 -4.545 3.556 1.00 87.75 83 LEU A CA 1
ATOM 634 C C . LEU A 1 83 ? -9.851 -5.631 2.834 1.00 87.75 83 LEU A C 1
ATOM 636 O O . LEU A 1 83 ? -9.996 -5.579 1.613 1.00 87.75 83 LEU A O 1
ATOM 640 N N . GLU A 1 84 ? -10.369 -6.601 3.583 1.00 77.38 84 GLU A N 1
ATOM 641 C CA . GLU A 1 84 ? -11.231 -7.645 3.028 1.00 77.38 84 GLU A CA 1
ATOM 642 C C . GLU A 1 84 ? -12.597 -7.064 2.642 1.00 77.38 84 GLU A C 1
ATOM 644 O O . GLU A 1 84 ? -13.335 -6.522 3.474 1.00 77.38 84 GLU A O 1
ATOM 649 N N . THR A 1 85 ? -12.968 -7.203 1.370 1.00 68.00 85 THR A N 1
ATOM 650 C CA . THR A 1 85 ? -14.302 -6.807 0.907 1.00 68.00 85 THR A CA 1
ATOM 651 C C . THR A 1 85 ? -15.281 -7.931 1.238 1.00 68.00 85 THR A C 1
ATOM 653 O O . THR A 1 85 ? -15.422 -8.894 0.491 1.00 68.00 85 THR A O 1
ATOM 656 N N . THR A 1 86 ? -15.949 -7.853 2.390 1.00 65.12 86 THR A N 1
ATOM 657 C CA . THR A 1 86 ? -16.992 -8.839 2.730 1.00 65.12 86 THR A CA 1
ATOM 658 C C . THR A 1 86 ? -18.164 -8.754 1.741 1.00 65.12 86 THR A C 1
ATOM 660 O O . THR A 1 86 ? -18.487 -7.668 1.258 1.00 65.12 86 THR A O 1
ATOM 663 N N . GLY A 1 87 ? -18.838 -9.877 1.454 1.00 59.25 87 GLY A N 1
ATOM 664 C CA . GLY A 1 87 ? -19.953 -9.934 0.489 1.00 59.25 87 GLY A CA 1
ATOM 665 C C . GLY A 1 87 ? -21.084 -8.926 0.753 1.00 59.25 87 GLY A C 1
ATOM 666 O O . GLY A 1 87 ? -21.723 -8.465 -0.186 1.00 59.25 87 GLY A O 1
ATOM 667 N N . ASN A 1 88 ? -21.251 -8.485 2.003 1.00 60.88 88 ASN A N 1
ATOM 668 C CA . ASN A 1 88 ? -22.219 -7.456 2.394 1.00 60.88 88 ASN A CA 1
ATOM 669 C C . ASN A 1 88 ? -21.921 -6.070 1.788 1.00 60.88 88 ASN A C 1
ATOM 671 O O . ASN A 1 88 ? -22.831 -5.264 1.625 1.00 60.88 88 ASN A O 1
ATOM 675 N N . ALA A 1 89 ? -20.658 -5.768 1.468 1.00 59.19 89 ALA A N 1
ATOM 676 C CA . ALA A 1 89 ? -20.282 -4.513 0.816 1.00 59.19 89 ALA A CA 1
ATOM 677 C C . ALA A 1 89 ? -20.618 -4.515 -0.687 1.00 59.19 89 ALA A C 1
ATOM 679 O O . ALA A 1 89 ? -20.861 -3.457 -1.260 1.00 59.19 89 ALA A O 1
ATOM 680 N N . VAL A 1 90 ? -20.671 -5.698 -1.311 1.00 57.97 90 VAL A N 1
ATOM 681 C CA . VAL A 1 90 ? -21.031 -5.864 -2.728 1.00 57.97 90 VAL A CA 1
ATOM 682 C C . VAL A 1 90 ? -22.526 -5.613 -2.952 1.00 57.97 90 VAL A C 1
ATOM 684 O O . VAL A 1 90 ? -22.899 -5.066 -3.981 1.00 57.97 90 VAL A O 1
ATOM 687 N N . GLU A 1 91 ? -23.381 -5.929 -1.974 1.00 57.00 91 GLU A N 1
ATOM 688 C CA . GLU A 1 91 ? -24.837 -5.697 -2.050 1.00 57.00 91 GLU A CA 1
ATOM 689 C C . GLU A 1 91 ? -25.255 -4.212 -1.972 1.00 57.00 91 GLU A C 1
ATOM 691 O O . GLU A 1 91 ? -26.429 -3.897 -2.164 1.00 57.00 91 GLU A O 1
ATOM 696 N N . LEU A 1 92 ? -24.320 -3.293 -1.696 1.00 56.81 92 LEU A N 1
ATOM 697 C CA . LEU A 1 92 ? -24.562 -1.842 -1.631 1.00 56.81 92 LEU A CA 1
ATOM 698 C C . LEU A 1 92 ? -24.050 -1.071 -2.866 1.00 56.81 92 LEU A C 1
ATOM 700 O O . LEU A 1 92 ? -24.150 0.159 -2.892 1.00 56.81 92 LEU A O 1
ATOM 704 N N . SER A 1 93 ? -23.487 -1.778 -3.852 1.00 51.12 93 SER A N 1
ATOM 705 C CA . SER A 1 93 ? -22.999 -1.249 -5.137 1.00 51.12 93 SER A CA 1
ATOM 706 C C . SER A 1 93 ? -24.052 -1.345 -6.236 1.00 51.12 93 SER A C 1
ATOM 708 O O . SER A 1 93 ? -23.917 -0.545 -7.191 1.00 51.12 93 SER A O 1
#

Solvent-accessible surface area (backbone atoms only — not comparable to full-atom values): 5974 Å² total; per-residue (Å²): 136,81,77,81,73,52,74,57,60,59,52,43,58,75,70,73,55,62,71,90,74,61,69,96,64,91,85,75,51,69,67,51,52,55,50,51,54,52,53,50,53,52,44,71,77,45,52,90,80,54,89,72,66,39,50,64,67,57,56,53,60,43,54,51,77,58,64,74,62,10,52,57,49,47,62,75,48,70,86,50,48,69,51,78,82,52,73,76,64,61,80,77,111

Radius of gyration: 17.92 Å; Cα contacts (8 Å, |Δi|>4): 40; chains: 1; bounding box: 50×46×32 Å

Secondary structure (DSSP, 8-state):
------HHHHHHHHTT--GGG---SSS--HHHHHHHHHHHHHHHHHGGGS---EEHHHHHHHHSS-HHHHHHHHHHHTTSPEE---HHHHTT-

Organism: NCBI:txid2126340

Foldseek 3Di:
DDDPPDPLVVLCVVVVHDPVPPPPDDDDDPVNSVVVSVVVVVCVVCVVVDQFADEPVVLVVLCDDDNVSSVVSCVVCVPHHHDDDPPVNVVVD

Sequence (93 aa):
MVQPGNTADNIIAGLGWPRSQVGYGSGGGPAAWSRLARIQAYIKEHRTQYESFLSELVLEEIGFGDASAAQRRLRIVENVPILETTGNAVELS

Mean predicted aligned error: 13.48 Å

pLDDT: mean 71.84, std 18.84, range [32.28, 96.19]